Protein AF-A0A3R6W270-F1 (afdb_monomer_lite)

Radius of gyration: 26.57 Å; chains: 1; bounding box: 43×28×67 Å

Sequence (91 aa):
MRAYVRLKFREKMHVRDTQALNILLQDAKEELERMDYYHSMYRAGQANKATVSNRSAPVLAPTCPNCNHTFESQLMRFCAMCGVKRPTLAS

Secondary structure (DSSP, 8-state):
-HHHHHHHTGGGTT---HHHHHHHHHHHHHHHHHHHHHHHHHHHHHHHHHHHTTS-PPEEPSB-TTT-PBPSSTT--B-TTT-PBPPEEP-

pLDDT: mean 82.89, std 13.15, range [48.38, 95.81]

Organism: NCBI:txid157072

Structure (mmCIF, N/CA/C/O backbone):
data_AF-A0A3R6W270-F1
#
_entry.id   AF-A0A3R6W270-F1
#
loop_
_atom_site.group_PDB
_atom_site.id
_atom_site.type_symbol
_atom_site.label_atom_id
_atom_site.label_alt_id
_atom_site.label_comp_id
_atom_site.label_asym_id
_atom_site.label_entity_id
_atom_site.label_seq_id
_atom_site.pdbx_PDB_ins_code
_atom_site.Cartn_x
_atom_site.Cartn_y
_atom_site.Cartn_z
_atom_site.occupancy
_atom_site.B_iso_or_equiv
_atom_site.auth_seq_id
_atom_site.auth_comp_id
_atom_site.auth_asym_id
_atom_site.auth_atom_id
_atom_site.pdbx_PDB_model_num
ATOM 1 N N . MET A 1 1 ? -12.811 -4.193 2.619 1.00 59.69 1 MET A N 1
ATOM 2 C CA . MET A 1 1 ? -12.449 -3.584 3.924 1.00 59.69 1 MET A CA 1
ATOM 3 C C . MET A 1 1 ? -13.215 -4.144 5.126 1.00 59.69 1 MET A C 1
ATOM 5 O O . MET A 1 1 ? -12.564 -4.529 6.086 1.00 59.69 1 MET A O 1
ATOM 9 N N . ARG A 1 2 ? -14.556 -4.261 5.104 1.00 67.81 2 ARG A N 1
ATOM 10 C CA . ARG A 1 2 ? -15.348 -4.716 6.274 1.00 67.81 2 ARG A CA 1
ATOM 11 C C . ARG A 1 2 ? -14.933 -6.070 6.881 1.00 67.81 2 ARG A C 1
ATOM 13 O O . ARG A 1 2 ? -14.948 -6.201 8.099 1.00 67.81 2 ARG A O 1
ATOM 20 N N . ALA A 1 3 ? -14.552 -7.056 6.065 1.00 79.12 3 ALA A N 1
ATOM 21 C CA . ALA A 1 3 ? -14.140 -8.379 6.553 1.00 79.12 3 ALA A CA 1
ATOM 22 C C . ALA A 1 3 ? -12.816 -8.342 7.341 1.00 79.12 3 ALA A C 1
ATOM 24 O O . ALA A 1 3 ? -12.724 -8.923 8.417 1.00 79.12 3 ALA A O 1
ATOM 25 N N . TYR A 1 4 ? -11.827 -7.594 6.846 1.00 80.19 4 TYR A N 1
ATOM 26 C CA . TYR A 1 4 ? -10.526 -7.440 7.501 1.00 80.19 4 TYR A CA 1
ATOM 27 C C . TYR A 1 4 ? -10.637 -6.697 8.837 1.00 80.19 4 TYR A C 1
ATOM 29 O O . TYR A 1 4 ? -10.074 -7.129 9.836 1.00 80.19 4 TYR A O 1
ATOM 37 N N . VAL A 1 5 ? -11.438 -5.628 8.881 1.00 79.75 5 VAL A N 1
ATOM 38 C CA . VAL A 1 5 ? -11.701 -4.882 10.122 1.00 79.75 5 VAL A CA 1
ATOM 39 C C . VAL A 1 5 ? -12.379 -5.785 11.158 1.00 79.75 5 VAL A C 1
ATOM 41 O O . VAL A 1 5 ? -11.945 -5.836 12.304 1.00 79.75 5 VAL A O 1
ATOM 44 N N . ARG A 1 6 ? -13.389 -6.570 10.756 1.00 81.62 6 ARG A N 1
ATOM 45 C CA . ARG A 1 6 ? -14.041 -7.538 11.655 1.00 81.62 6 ARG A CA 1
ATOM 46 C C . ARG A 1 6 ? -13.074 -8.583 12.205 1.00 81.62 6 ARG A C 1
ATOM 48 O O . ARG A 1 6 ? -13.198 -8.940 13.368 1.00 81.62 6 ARG A O 1
ATOM 55 N N . LEU A 1 7 ? -12.126 -9.056 11.396 1.00 87.62 7 LEU A N 1
ATOM 56 C CA . LEU A 1 7 ? -11.094 -9.984 11.855 1.00 87.62 7 LEU A CA 1
ATOM 57 C C . LEU A 1 7 ? -10.143 -9.310 12.858 1.00 87.62 7 LEU A C 1
ATOM 59 O O . LEU A 1 7 ? -9.940 -9.846 13.942 1.00 87.62 7 LEU A O 1
ATOM 63 N N . LYS A 1 8 ? -9.628 -8.115 12.534 1.00 85.06 8 LYS A N 1
ATOM 64 C CA . LYS A 1 8 ? -8.663 -7.368 13.363 1.00 85.06 8 LYS A CA 1
ATOM 65 C C . LYS A 1 8 ? -9.212 -7.011 14.748 1.00 85.06 8 LYS A C 1
ATOM 67 O O . LYS A 1 8 ? -8.466 -7.012 15.720 1.00 85.06 8 LYS A O 1
ATOM 72 N N . PHE A 1 9 ? -10.513 -6.739 14.848 1.00 87.38 9 PHE A N 1
ATOM 73 C CA . PHE A 1 9 ? -11.168 -6.379 16.109 1.00 87.38 9 PHE A CA 1
ATOM 74 C C . PHE A 1 9 ? -11.994 -7.510 16.731 1.00 87.38 9 PHE A C 1
ATOM 76 O O . PHE A 1 9 ? -12.667 -7.272 17.731 1.00 87.38 9 PHE A O 1
ATOM 83 N N . ARG A 1 10 ? -11.950 -8.735 16.185 1.00 90.44 10 ARG A N 1
ATOM 84 C CA . ARG A 1 10 ? -12.821 -9.852 16.597 1.00 90.44 10 ARG A CA 1
ATOM 85 C C . ARG A 1 10 ? -12.834 -10.066 18.109 1.00 90.44 10 ARG A C 1
ATOM 87 O O . ARG A 1 10 ? -13.899 -10.188 18.704 1.00 90.44 10 ARG A O 1
ATOM 94 N N . GLU A 1 11 ? -11.655 -10.078 18.718 1.00 91.44 11 GLU A N 1
ATOM 95 C CA . GLU A 1 11 ? -11.486 -10.324 20.151 1.00 91.44 11 GLU A CA 1
ATOM 96 C C . GLU A 1 11 ? -11.883 -9.124 21.009 1.00 91.44 11 GLU A C 1
ATOM 98 O O . GLU A 1 11 ? -12.186 -9.290 22.178 1.00 91.44 11 GLU A O 1
ATOM 103 N N . LYS A 1 12 ? -11.947 -7.921 20.437 1.00 88.06 12 LYS A N 1
ATOM 104 C CA . LYS A 1 12 ? -12.222 -6.675 21.165 1.00 88.06 12 LYS A CA 1
ATOM 105 C C . LYS A 1 12 ? -13.669 -6.194 21.016 1.00 88.06 12 LYS A C 1
ATOM 107 O O . LYS A 1 12 ? -14.046 -5.183 21.593 1.00 88.06 12 LYS A O 1
ATOM 112 N N . MET A 1 13 ? -14.506 -6.938 20.288 1.00 85.75 13 MET A N 1
ATOM 113 C CA . MET A 1 13 ? -15.914 -6.598 20.022 1.00 85.75 13 MET A CA 1
ATOM 114 C C . MET A 1 13 ? -16.805 -6.560 21.274 1.00 85.75 13 MET A C 1
ATOM 116 O O . MET A 1 13 ? -17.893 -5.994 21.230 1.00 85.75 13 MET A O 1
ATOM 120 N N . HIS A 1 14 ? -16.376 -7.188 22.369 1.00 89.12 14 HIS A N 1
ATOM 121 C CA . HIS A 1 14 ? -17.131 -7.247 23.621 1.00 89.12 14 HIS A CA 1
ATOM 122 C C . HIS A 1 14 ? -16.717 -6.165 24.631 1.00 89.12 14 HIS A C 1
ATOM 124 O O . HIS A 1 14 ? -17.336 -6.060 25.690 1.00 89.12 14 HIS A O 1
ATOM 130 N N . VAL A 1 15 ? -15.687 -5.368 24.326 1.00 89.88 15 VAL A N 1
ATOM 131 C CA . VAL A 1 15 ? -15.216 -4.291 25.203 1.00 89.88 15 VAL A CA 1
ATOM 132 C C . VAL A 1 15 ? -16.294 -3.213 25.295 1.00 89.88 15 VAL A C 1
ATOM 134 O O . VAL A 1 15 ? -16.748 -2.684 24.282 1.00 89.88 15 VAL A O 1
ATOM 137 N N . ARG A 1 16 ? -16.712 -2.894 26.522 1.00 91.88 16 ARG A N 1
ATOM 138 C CA . ARG A 1 16 ? -17.681 -1.824 26.822 1.00 91.88 16 ARG A CA 1
ATOM 139 C C . ARG A 1 16 ? -17.106 -0.712 27.689 1.00 91.88 16 ARG A C 1
ATOM 141 O O . ARG A 1 16 ? -17.752 0.317 27.839 1.00 91.88 16 ARG A O 1
ATOM 148 N N . ASP A 1 17 ? -15.926 -0.931 28.262 1.00 95.75 17 ASP A N 1
ATOM 149 C CA . ASP A 1 17 ? -15.239 0.088 29.040 1.00 95.75 17 ASP A CA 1
ATOM 150 C C . ASP A 1 17 ? -14.836 1.257 28.133 1.00 95.75 17 ASP A C 1
ATOM 152 O O . ASP A 1 17 ? -14.105 1.090 27.155 1.00 95.75 17 ASP A O 1
ATOM 156 N N . THR A 1 18 ? -15.330 2.444 28.468 1.00 94.25 18 THR A N 1
ATOM 157 C CA . THR A 1 18 ? -15.127 3.666 27.693 1.00 94.25 18 THR A CA 1
ATOM 158 C C . THR A 1 18 ? -13.649 4.035 27.599 1.00 94.25 18 THR A C 1
ATOM 160 O O . THR A 1 18 ? -13.202 4.505 26.552 1.00 94.25 18 THR A O 1
ATOM 163 N N . GLN A 1 19 ? -12.865 3.802 28.659 1.00 95.81 19 GLN A N 1
ATOM 164 C CA . GLN A 1 19 ? -11.437 4.112 28.644 1.00 95.81 19 GLN A CA 1
ATOM 165 C C . GLN A 1 19 ? -10.684 3.172 27.697 1.00 95.81 19 GLN A C 1
ATOM 167 O O . GLN A 1 19 ? -9.944 3.640 26.829 1.00 95.81 19 GLN A O 1
ATOM 172 N N . ALA A 1 20 ? -10.935 1.864 27.787 1.00 91.56 20 ALA A N 1
ATOM 173 C CA . ALA A 1 20 ? -10.393 0.885 26.850 1.00 91.56 20 ALA A CA 1
ATOM 174 C C . ALA A 1 20 ? -10.805 1.166 25.393 1.00 91.56 20 ALA A C 1
ATOM 176 O O . ALA A 1 20 ? -9.981 1.042 24.487 1.00 91.56 20 ALA A O 1
ATOM 177 N N . LEU A 1 21 ? -12.050 1.590 25.147 1.00 92.69 21 LEU A N 1
ATOM 178 C CA . LEU A 1 21 ? -12.506 1.973 23.806 1.00 92.69 21 LEU A CA 1
ATOM 179 C C . LEU A 1 21 ? -11.756 3.193 23.260 1.00 92.69 21 LEU A C 1
ATOM 181 O O . LEU A 1 21 ? -11.388 3.196 22.086 1.00 92.69 21 LEU A O 1
ATOM 185 N N . ASN A 1 22 ? -11.489 4.199 24.094 1.00 95.06 22 ASN A N 1
ATOM 186 C CA . ASN A 1 22 ? -10.725 5.379 23.685 1.00 95.06 22 ASN A CA 1
ATOM 187 C C . ASN A 1 22 ? -9.281 5.029 23.311 1.00 95.06 22 ASN A C 1
ATOM 189 O O . ASN A 1 22 ? -8.781 5.529 22.306 1.00 95.06 22 ASN A O 1
ATOM 193 N N . ILE A 1 23 ? -8.639 4.131 24.065 1.00 94.25 23 ILE A N 1
ATOM 194 C CA . ILE A 1 23 ? -7.295 3.630 23.741 1.00 94.25 23 ILE A CA 1
ATOM 195 C C . ILE A 1 23 ? -7.317 2.900 22.393 1.00 94.25 23 ILE A C 1
ATOM 197 O O . ILE A 1 23 ? -6.525 3.205 21.508 1.00 94.25 23 ILE A O 1
ATOM 201 N N . LEU A 1 24 ? -8.287 2.005 22.180 1.00 91.75 24 LEU A N 1
ATOM 202 C CA . LEU A 1 24 ? -8.422 1.284 20.910 1.00 91.75 24 LEU A CA 1
ATOM 203 C C . LEU A 1 24 ? -8.682 2.202 19.719 1.00 91.75 24 LEU A C 1
ATOM 205 O O . LEU A 1 24 ? -8.208 1.929 18.616 1.00 91.75 24 LEU A O 1
ATOM 209 N N . LEU A 1 25 ? -9.451 3.269 19.929 1.00 92.62 25 LEU A N 1
ATOM 210 C CA . LEU A 1 25 ? -9.696 4.273 18.906 1.00 92.62 25 LEU A CA 1
ATOM 211 C C . LEU A 1 25 ? -8.406 5.024 18.559 1.00 92.62 25 LEU A C 1
ATOM 213 O O . LEU A 1 25 ? -8.152 5.266 17.381 1.00 92.62 25 LEU A O 1
ATOM 217 N N . GLN A 1 26 ? -7.607 5.383 19.565 1.00 95.75 26 GLN A N 1
ATOM 218 C CA . GLN A 1 26 ? -6.335 6.072 19.374 1.00 95.75 26 GLN A CA 1
ATOM 219 C C . GLN A 1 26 ? -5.340 5.196 18.602 1.00 95.75 26 GLN A C 1
ATOM 221 O O . GLN A 1 26 ? -4.850 5.623 17.558 1.00 95.75 26 GLN A O 1
ATOM 226 N N . ASP A 1 27 ? -5.160 3.940 19.015 1.00 91.69 27 ASP A N 1
ATOM 227 C CA . ASP A 1 27 ? -4.311 2.968 18.313 1.00 91.69 27 ASP A CA 1
ATOM 228 C C . ASP A 1 27 ? -4.736 2.794 16.845 1.00 91.69 27 ASP A C 1
ATOM 230 O O . ASP A 1 27 ? -3.913 2.709 15.931 1.00 91.69 27 ASP A O 1
ATOM 234 N N . ALA A 1 28 ? -6.049 2.730 16.597 1.00 91.00 28 ALA A N 1
ATOM 235 C CA . ALA A 1 28 ? -6.583 2.577 15.250 1.00 91.00 28 ALA A CA 1
ATOM 236 C C . ALA A 1 28 ? -6.317 3.807 14.370 1.00 91.00 28 ALA A C 1
ATOM 238 O O . ALA A 1 28 ? -6.081 3.642 13.172 1.00 91.00 28 ALA A O 1
ATOM 239 N N . LYS A 1 29 ? -6.349 5.019 14.940 1.00 94.50 29 LYS A N 1
ATOM 240 C CA . LYS A 1 29 ? -6.026 6.259 14.220 1.00 94.50 29 LYS A CA 1
ATOM 241 C C . LYS A 1 29 ? -4.554 6.305 13.831 1.00 94.50 29 LYS A C 1
ATOM 243 O O . LYS A 1 29 ? -4.261 6.521 12.661 1.00 94.50 29 LYS A O 1
ATOM 248 N N . GLU A 1 30 ? -3.655 6.017 14.766 1.00 94.75 30 GLU A N 1
ATOM 249 C CA . GLU A 1 30 ? -2.210 6.012 14.499 1.00 94.75 30 GLU A CA 1
ATOM 250 C C . GLU A 1 30 ? -1.831 5.001 13.413 1.00 94.75 30 GLU A C 1
ATOM 252 O O . GLU A 1 30 ? -1.013 5.277 12.535 1.00 94.75 30 GLU A O 1
ATOM 257 N N . GLU A 1 31 ? -2.459 3.826 13.423 1.00 90.12 31 GLU A N 1
ATOM 258 C CA . GLU A 1 31 ? -2.222 2.819 12.393 1.00 90.12 31 GLU A CA 1
ATOM 259 C C . GLU A 1 31 ? -2.736 3.261 11.011 1.00 90.12 31 GLU A C 1
ATOM 261 O O . GLU A 1 31 ? -2.087 2.985 9.999 1.00 90.12 31 GLU A O 1
ATOM 266 N N . LEU A 1 32 ? -3.874 3.963 10.946 1.00 91.69 32 LEU A N 1
ATOM 267 C CA . LEU A 1 32 ? -4.373 4.536 9.692 1.00 91.69 32 LEU A CA 1
ATOM 268 C C . LEU A 1 32 ? -3.435 5.626 9.166 1.00 91.69 32 LEU A C 1
ATOM 270 O O . LEU A 1 32 ? -3.070 5.591 7.993 1.00 91.69 32 LEU A O 1
ATOM 274 N N . GLU A 1 33 ? -2.977 6.527 10.035 1.00 94.56 33 GLU A N 1
ATOM 275 C CA . GLU A 1 33 ? -2.006 7.568 9.681 1.00 94.56 33 GLU A CA 1
ATOM 276 C C . GLU A 1 33 ? -0.696 6.962 9.159 1.00 94.56 33 GLU A C 1
ATOM 278 O O . GLU A 1 33 ? -0.151 7.405 8.146 1.00 94.56 33 GLU A O 1
ATOM 283 N N . ARG A 1 34 ? -0.219 5.884 9.791 1.00 91.88 34 ARG A N 1
ATOM 284 C CA . ARG A 1 34 ? 0.961 5.136 9.342 1.00 91.88 34 ARG A CA 1
ATOM 285 C C . ARG A 1 34 ? 0.751 4.504 7.965 1.00 91.88 34 ARG A C 1
ATOM 287 O O . ARG A 1 34 ? 1.645 4.572 7.118 1.00 91.88 34 ARG A O 1
ATOM 294 N N . MET A 1 35 ? -0.409 3.890 7.721 1.00 88.56 35 MET A N 1
ATOM 295 C CA . MET A 1 35 ? -0.745 3.340 6.403 1.00 88.56 35 MET A CA 1
ATOM 296 C C . MET A 1 35 ? -0.780 4.435 5.332 1.00 88.56 35 MET A C 1
ATOM 298 O O . MET A 1 35 ? -0.221 4.247 4.249 1.00 88.56 35 MET A O 1
ATOM 302 N N . ASP A 1 36 ? -1.384 5.583 5.634 1.00 92.62 36 ASP A N 1
ATOM 303 C CA . ASP A 1 36 ? -1.453 6.718 4.713 1.00 92.62 36 ASP A CA 1
ATOM 304 C C . ASP A 1 36 ? -0.068 7.301 4.423 1.00 92.62 36 ASP A C 1
ATOM 306 O O . ASP A 1 36 ? 0.258 7.566 3.261 1.00 92.62 36 ASP A O 1
ATOM 310 N N . TYR A 1 37 ? 0.792 7.403 5.439 1.00 92.31 37 TYR A N 1
ATOM 311 C CA . TYR A 1 37 ? 2.190 7.785 5.265 1.00 92.31 37 TYR A CA 1
ATOM 312 C C . TYR A 1 37 ? 2.915 6.844 4.294 1.00 92.31 37 TYR A C 1
ATOM 314 O O . TYR A 1 37 ? 3.474 7.305 3.294 1.00 92.31 37 TYR A O 1
ATOM 322 N N . TYR A 1 38 ? 2.853 5.526 4.507 1.00 89.12 38 TYR A N 1
ATOM 323 C CA . TYR A 1 38 ? 3.495 4.571 3.599 1.00 89.12 38 TYR A CA 1
ATOM 324 C C . TYR A 1 38 ? 2.916 4.620 2.181 1.00 89.12 38 TYR A C 1
ATOM 326 O O . TYR A 1 38 ? 3.671 4.570 1.206 1.00 89.12 38 TYR A O 1
ATOM 334 N N . HIS A 1 39 ? 1.597 4.777 2.037 1.00 90.00 39 HIS A N 1
ATOM 335 C CA . HIS A 1 39 ? 0.976 4.966 0.728 1.00 90.00 39 HIS A CA 1
ATOM 336 C C . HIS A 1 39 ? 1.464 6.243 0.036 1.00 90.00 39 HIS A C 1
ATOM 338 O O . HIS A 1 39 ? 1.728 6.208 -1.167 1.00 90.00 39 HIS A O 1
ATOM 344 N N . SER A 1 40 ? 1.612 7.353 0.765 1.00 87.06 40 SER A N 1
ATOM 345 C CA . SER A 1 40 ? 2.126 8.614 0.218 1.00 87.06 40 SER A CA 1
ATOM 346 C C . SER A 1 40 ? 3.558 8.462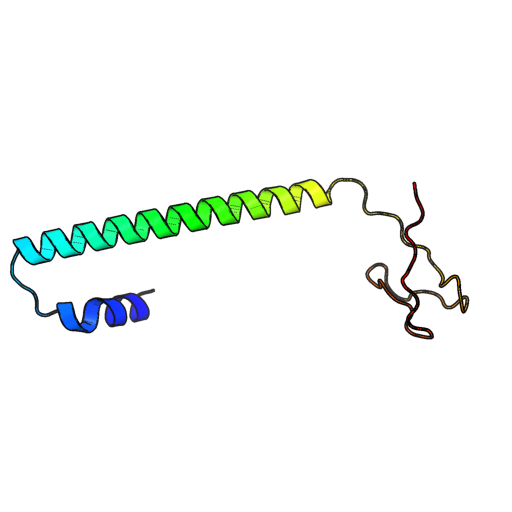 -0.304 1.00 87.06 40 SER A C 1
ATOM 348 O O . SER A 1 40 ? 3.839 8.839 -1.443 1.00 87.06 40 SER A O 1
ATOM 350 N N . MET A 1 41 ? 4.427 7.798 0.464 1.00 84.38 41 MET A N 1
ATOM 351 C CA . MET A 1 41 ? 5.814 7.522 0.087 1.00 84.38 41 MET A CA 1
ATOM 352 C C . MET A 1 41 ? 5.888 6.629 -1.154 1.00 84.38 41 MET A C 1
ATOM 354 O O . MET A 1 41 ? 6.650 6.902 -2.085 1.00 84.38 41 MET A O 1
ATOM 358 N N . TYR A 1 42 ? 5.050 5.591 -1.214 1.00 83.38 42 TYR A N 1
ATOM 359 C CA . TYR A 1 42 ? 4.984 4.708 -2.374 1.00 83.38 42 TYR A CA 1
ATOM 360 C C . TYR A 1 42 ? 4.478 5.440 -3.625 1.00 83.38 42 TYR A C 1
ATOM 362 O O . TYR A 1 42 ? 5.065 5.309 -4.699 1.00 83.38 42 TYR A O 1
ATOM 370 N N . ARG A 1 43 ? 3.422 6.256 -3.497 1.00 81.00 43 ARG A N 1
ATOM 371 C CA . ARG A 1 43 ? 2.898 7.079 -4.601 1.00 81.00 43 ARG A CA 1
ATOM 372 C C . ARG A 1 43 ? 3.942 8.068 -5.114 1.00 81.00 43 ARG A C 1
ATOM 374 O O . ARG A 1 43 ? 4.123 8.158 -6.325 1.00 81.00 43 ARG A O 1
ATOM 381 N N . ALA A 1 44 ? 4.663 8.747 -4.222 1.00 74.62 44 ALA A N 1
ATOM 382 C CA . ALA A 1 44 ? 5.749 9.652 -4.595 1.00 74.62 44 ALA A CA 1
ATOM 383 C C . ALA A 1 44 ? 6.868 8.912 -5.354 1.00 74.62 44 ALA A C 1
ATOM 385 O O . ALA A 1 44 ? 7.324 9.367 -6.403 1.00 74.62 44 ALA A O 1
ATOM 386 N N . GLY A 1 45 ? 7.252 7.719 -4.888 1.00 71.94 45 GLY A N 1
ATOM 387 C CA . GLY A 1 45 ? 8.220 6.863 -5.578 1.00 71.94 45 GLY A CA 1
ATOM 388 C C . GLY A 1 45 ? 7.761 6.398 -6.968 1.00 71.94 45 GLY A C 1
ATOM 389 O O . GLY A 1 45 ? 8.574 6.310 -7.886 1.00 71.94 45 GLY A O 1
ATOM 390 N N . GLN A 1 46 ? 6.465 6.134 -7.153 1.00 65.00 46 GLN A N 1
ATOM 391 C CA . GLN A 1 46 ? 5.891 5.750 -8.450 1.00 65.00 46 GLN A CA 1
ATOM 392 C C . GLN A 1 46 ? 5.776 6.940 -9.414 1.00 65.00 46 GLN A C 1
ATOM 394 O O . GLN A 1 46 ? 6.058 6.786 -10.602 1.00 65.00 46 GLN A O 1
ATOM 399 N N . ALA A 1 47 ? 5.435 8.134 -8.919 1.00 61.78 47 ALA A N 1
ATOM 400 C CA . ALA A 1 47 ? 5.399 9.354 -9.727 1.00 61.78 47 ALA A CA 1
ATOM 401 C C . ALA A 1 47 ? 6.775 9.666 -10.342 1.00 61.78 47 ALA A C 1
ATOM 403 O O . ALA A 1 47 ? 6.864 10.002 -11.522 1.00 61.78 47 ALA A O 1
ATOM 404 N N . ASN A 1 48 ? 7.853 9.443 -9.583 1.00 57.84 48 ASN A N 1
ATOM 405 C CA . ASN A 1 48 ? 9.225 9.594 -10.073 1.00 57.84 48 ASN A CA 1
ATOM 406 C C . ASN A 1 48 ? 9.601 8.566 -11.155 1.00 57.84 48 ASN A C 1
ATOM 408 O O . ASN A 1 48 ? 10.386 8.867 -12.049 1.00 57.84 48 ASN A O 1
ATOM 412 N N . LYS A 1 49 ? 9.033 7.355 -11.128 1.00 57.59 49 LYS A N 1
ATOM 413 C CA . LYS A 1 49 ? 9.252 6.364 -12.197 1.00 57.59 49 LYS A CA 1
ATOM 414 C C . LYS A 1 49 ? 8.499 6.723 -13.479 1.00 57.59 49 LYS A C 1
ATOM 416 O O . LYS A 1 49 ? 9.025 6.508 -14.567 1.00 57.59 49 LYS A O 1
ATOM 421 N N . ALA A 1 50 ? 7.303 7.301 -13.359 1.00 55.28 50 ALA A N 1
ATOM 422 C CA . ALA A 1 50 ? 6.520 7.753 -14.507 1.00 55.28 50 ALA A CA 1
ATOM 423 C C . ALA A 1 50 ? 7.171 8.954 -15.221 1.00 55.28 50 ALA A C 1
ATOM 425 O O . ALA A 1 50 ? 7.200 8.992 -16.449 1.00 55.28 50 ALA A O 1
ATOM 426 N N . THR A 1 51 ? 7.763 9.898 -14.480 1.00 51.44 51 THR A N 1
ATOM 427 C CA . THR A 1 51 ? 8.448 11.064 -15.068 1.00 51.44 51 THR A CA 1
ATOM 428 C C . THR A 1 51 ? 9.793 10.720 -15.717 1.00 51.44 51 THR A C 1
ATOM 430 O O . THR A 1 51 ? 10.150 11.330 -16.724 1.00 51.44 51 THR A O 1
ATOM 433 N N . VAL A 1 52 ? 10.517 9.704 -15.228 1.00 53.50 52 VAL A N 1
ATOM 434 C CA . VAL A 1 52 ? 11.754 9.212 -15.876 1.00 53.50 52 VAL A CA 1
ATOM 435 C C . VAL A 1 52 ? 11.466 8.508 -17.210 1.00 53.50 52 VAL A C 1
ATOM 437 O O . VAL A 1 52 ? 12.300 8.546 -18.112 1.00 53.50 52 VAL A O 1
ATOM 440 N N . SER A 1 53 ? 10.266 7.947 -17.394 1.00 51.25 53 SER A N 1
ATOM 441 C CA . SER A 1 53 ? 9.869 7.278 -18.643 1.00 51.25 53 SER A CA 1
ATOM 442 C C . SER A 1 53 ? 9.699 8.227 -19.842 1.00 51.25 53 SER A C 1
ATOM 444 O O . SER A 1 53 ? 9.570 7.745 -20.965 1.00 51.25 53 SER A O 1
ATOM 446 N N . ASN A 1 54 ? 9.721 9.550 -19.630 1.00 48.38 54 ASN A N 1
ATOM 447 C CA . ASN A 1 54 ? 9.582 10.561 -20.687 1.00 48.38 54 ASN A CA 1
ATOM 448 C C . ASN A 1 54 ? 10.916 11.132 -21.202 1.00 48.38 54 ASN A C 1
ATOM 450 O O . ASN A 1 54 ? 10.915 12.012 -22.062 1.00 48.38 54 ASN A O 1
ATOM 454 N N . ARG A 1 55 ? 12.065 10.647 -20.716 1.00 51.75 55 ARG A N 1
ATOM 455 C CA . ARG A 1 55 ? 13.364 10.949 -21.333 1.00 51.75 55 ARG A CA 1
ATOM 456 C C . ARG A 1 55 ? 13.663 9.873 -22.369 1.00 51.75 55 ARG A C 1
ATOM 458 O O . ARG A 1 55 ? 14.099 8.792 -21.995 1.00 51.75 55 ARG A O 1
ATOM 465 N N . SER A 1 56 ? 13.345 10.176 -23.633 1.00 58.38 56 SER A N 1
ATOM 466 C CA . SER A 1 56 ? 13.846 9.514 -24.852 1.00 58.38 56 SER A CA 1
ATOM 467 C C . SER A 1 56 ? 14.168 8.028 -24.666 1.00 58.38 56 SER A C 1
ATOM 469 O O . SER A 1 56 ? 15.302 7.666 -24.347 1.00 58.38 56 SER A O 1
ATOM 471 N N . ALA A 1 57 ? 13.157 7.171 -24.847 1.00 60.91 57 ALA A N 1
ATOM 472 C CA . ALA A 1 57 ? 13.346 5.726 -24.813 1.00 60.91 57 ALA A CA 1
ATOM 473 C C . ALA A 1 57 ? 14.547 5.345 -25.705 1.00 60.91 57 ALA A C 1
ATOM 475 O O . ALA A 1 57 ? 14.569 5.736 -26.875 1.00 60.91 57 ALA A O 1
ATOM 476 N N . PRO A 1 58 ? 15.557 4.632 -25.174 1.00 66.75 58 PRO A N 1
ATOM 477 C CA . PRO A 1 58 ? 16.761 4.324 -25.931 1.00 66.75 58 PRO A CA 1
ATOM 478 C C . PRO A 1 58 ? 16.389 3.493 -27.157 1.00 66.75 58 PRO A C 1
ATOM 480 O O . PRO A 1 58 ? 15.719 2.463 -27.033 1.00 66.75 58 PRO A O 1
ATOM 483 N N . VAL A 1 59 ? 16.815 3.949 -28.336 1.00 78.75 59 VAL A N 1
ATOM 484 C CA . VAL A 1 59 ? 16.551 3.267 -29.605 1.00 78.75 59 VAL A CA 1
ATOM 485 C C . VAL A 1 59 ? 17.250 1.911 -29.562 1.00 78.75 59 VAL A C 1
ATOM 487 O O . VAL A 1 59 ? 18.462 1.822 -29.394 1.00 78.75 59 VAL A O 1
ATOM 490 N N . LEU A 1 60 ? 16.492 0.823 -29.657 1.00 84.69 60 LEU A N 1
ATOM 491 C CA . LEU A 1 60 ? 17.045 -0.531 -29.640 1.00 84.69 60 LEU A CA 1
ATOM 492 C C . LEU A 1 60 ? 17.384 -0.983 -31.064 1.00 84.69 60 LEU A C 1
ATOM 494 O O . LEU A 1 60 ? 16.605 -0.753 -31.987 1.00 84.69 60 LEU A O 1
ATOM 498 N N . ALA A 1 61 ? 18.515 -1.671 -31.241 1.00 85.06 61 ALA A N 1
ATOM 499 C CA . ALA A 1 61 ? 18.966 -2.118 -32.562 1.00 85.06 61 ALA A CA 1
ATOM 500 C C . ALA A 1 61 ? 17.933 -3.036 -33.250 1.00 85.06 61 ALA A C 1
ATOM 502 O O . ALA A 1 61 ? 17.388 -3.917 -32.590 1.00 85.06 61 ALA A O 1
ATOM 503 N N . PRO A 1 62 ? 17.632 -2.889 -34.550 1.00 88.31 62 PRO A N 1
ATOM 504 C CA . PRO A 1 62 ? 16.593 -3.681 -35.222 1.00 88.31 62 PRO A CA 1
ATOM 505 C C . PRO A 1 62 ? 16.965 -5.164 -35.406 1.00 88.31 62 PRO A C 1
ATOM 507 O O . PRO A 1 62 ? 16.076 -6.013 -35.471 1.00 88.31 62 PRO A O 1
ATOM 510 N N . THR A 1 63 ? 18.260 -5.489 -35.426 1.00 91.12 63 THR A N 1
ATOM 511 C CA . THR A 1 6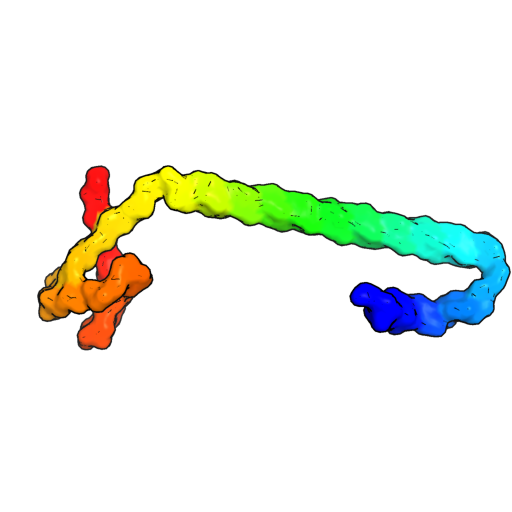3 ? 18.788 -6.844 -35.647 1.00 91.12 63 THR A CA 1
ATOM 512 C C . THR A 1 63 ? 19.827 -7.236 -34.598 1.00 91.12 63 THR A C 1
ATOM 514 O O . THR A 1 63 ? 20.468 -6.391 -33.965 1.00 91.12 63 THR A O 1
ATOM 517 N N . CYS A 1 64 ? 19.968 -8.542 -34.365 1.00 91.00 64 CYS A N 1
ATOM 518 C CA . CYS A 1 64 ? 20.959 -9.091 -33.448 1.00 91.00 64 CYS A CA 1
ATOM 519 C C . CYS A 1 64 ? 22.371 -8.995 -34.053 1.00 91.00 64 CYS A C 1
ATOM 521 O O . CYS A 1 64 ? 22.586 -9.535 -35.134 1.00 91.00 64 CYS A O 1
ATOM 523 N N . PRO A 1 65 ? 23.367 -8.431 -33.349 1.00 90.38 65 PRO A N 1
ATOM 524 C CA . PRO A 1 65 ? 24.727 -8.307 -33.882 1.00 90.38 65 PRO A CA 1
ATOM 525 C C . PRO A 1 65 ? 25.451 -9.652 -34.055 1.00 90.38 65 PRO A C 1
ATOM 527 O O . PRO A 1 65 ? 26.431 -9.722 -34.783 1.00 90.38 65 PRO A O 1
ATOM 530 N N . ASN A 1 66 ? 24.992 -10.715 -33.384 1.00 92.19 66 ASN A N 1
ATOM 531 C CA . ASN A 1 66 ? 25.661 -12.018 -33.401 1.00 92.19 66 ASN A CA 1
ATOM 532 C C . ASN A 1 66 ? 25.146 -12.953 -34.506 1.00 92.19 66 ASN A C 1
ATOM 534 O O . ASN A 1 66 ? 25.920 -13.663 -35.131 1.00 92.19 66 ASN A O 1
ATOM 538 N N . CYS A 1 67 ? 23.831 -12.980 -34.738 1.00 92.69 67 CYS A N 1
ATOM 539 C CA . CYS A 1 67 ? 23.205 -13.910 -35.691 1.00 92.69 67 CYS A CA 1
ATOM 54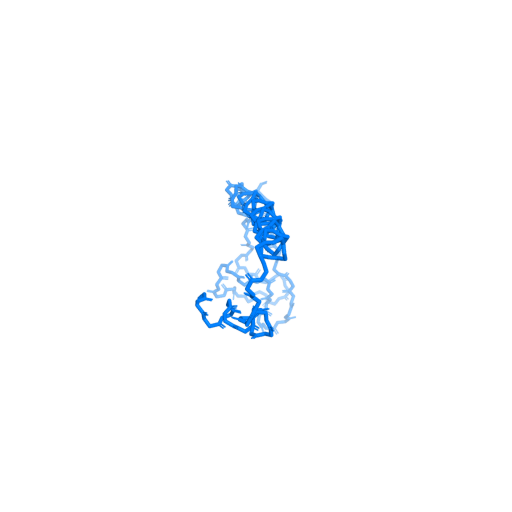0 C C . CYS A 1 67 ? 22.388 -13.215 -36.788 1.00 92.69 67 CYS A C 1
ATOM 542 O O . CYS A 1 67 ? 21.723 -13.880 -37.574 1.00 92.69 67 CYS A O 1
ATOM 544 N N . ASN A 1 68 ? 22.394 -11.880 -36.811 1.00 91.75 68 ASN A N 1
ATOM 545 C CA . ASN A 1 68 ? 21.661 -11.026 -37.746 1.00 91.75 68 ASN A CA 1
ATOM 546 C C . ASN A 1 68 ? 20.131 -11.226 -37.783 1.00 91.75 68 ASN A C 1
ATOM 548 O O . ASN A 1 68 ? 19.452 -10.678 -38.645 1.00 91.75 68 ASN A O 1
ATOM 552 N N . HIS A 1 69 ? 19.570 -11.976 -36.831 1.00 91.62 69 HIS A N 1
ATOM 553 C CA . HIS A 1 69 ? 18.131 -12.181 -36.716 1.00 91.62 69 HIS A CA 1
ATOM 554 C C . HIS A 1 69 ? 17.418 -10.892 -36.285 1.00 91.62 69 HIS A C 1
ATOM 556 O O . HIS A 1 69 ? 17.869 -10.198 -35.365 1.00 91.62 69 HIS A O 1
ATOM 562 N N . THR A 1 70 ? 16.302 -10.578 -36.939 1.00 91.94 70 THR A N 1
ATOM 563 C CA . THR A 1 70 ? 15.475 -9.401 -36.648 1.00 91.94 70 THR A CA 1
ATOM 564 C C . THR A 1 70 ? 14.689 -9.603 -35.358 1.00 91.94 70 THR A C 1
ATOM 566 O O . THR A 1 70 ? 14.135 -10.670 -35.118 1.00 91.94 70 THR A O 1
ATOM 569 N N . PHE A 1 71 ? 14.621 -8.579 -34.509 1.00 88.25 71 PHE A N 1
ATOM 570 C CA . PHE A 1 71 ? 13.774 -8.641 -33.318 1.00 88.25 71 PHE A CA 1
ATOM 571 C C . PHE A 1 71 ? 12.311 -8.375 -33.698 1.00 88.25 71 PHE A C 1
ATOM 573 O O . PHE A 1 71 ? 12.006 -7.308 -34.225 1.00 88.25 71 PHE A O 1
ATOM 580 N N . GLU A 1 72 ? 11.402 -9.299 -33.380 1.00 83.94 72 GLU A N 1
ATOM 581 C CA . GLU A 1 72 ? 9.982 -9.199 -33.771 1.00 83.94 72 GLU A CA 1
ATOM 582 C C . GLU A 1 72 ? 9.216 -8.095 -33.024 1.00 83.94 72 GLU A C 1
ATOM 584 O O . GLU A 1 72 ? 8.198 -7.601 -33.499 1.00 83.94 72 GLU A O 1
ATOM 589 N N . SER A 1 73 ? 9.695 -7.687 -31.843 1.00 83.00 73 SER A N 1
ATOM 590 C CA . SER A 1 73 ? 9.058 -6.647 -31.032 1.00 83.00 73 SER A CA 1
ATOM 591 C C . SER A 1 73 ? 10.060 -5.620 -30.514 1.00 83.00 73 SER A C 1
ATOM 593 O O . SER A 1 73 ? 11.211 -5.927 -30.191 1.00 83.00 73 SER A O 1
ATOM 595 N N . GLN A 1 74 ? 9.596 -4.378 -30.371 1.00 78.88 74 GLN A N 1
ATOM 596 C CA . GLN A 1 74 ? 10.350 -3.273 -29.770 1.00 78.88 74 GLN A CA 1
ATOM 597 C C . GLN A 1 74 ? 10.636 -3.491 -28.275 1.00 78.88 74 GLN A C 1
ATOM 599 O O . GLN A 1 74 ? 11.549 -2.880 -27.730 1.00 78.88 74 GLN A O 1
ATOM 604 N N . LEU A 1 75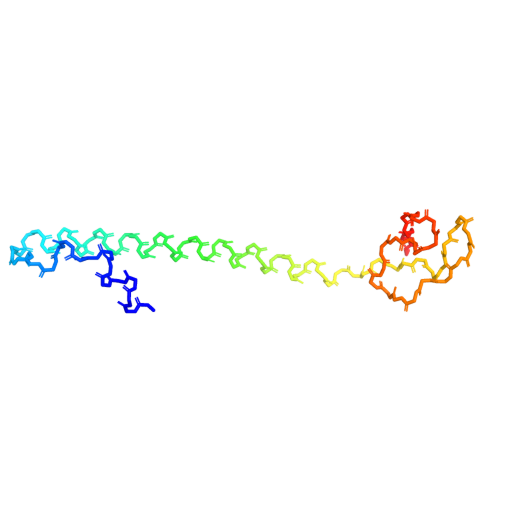 ? 9.902 -4.391 -27.612 1.00 82.06 75 LEU A N 1
ATOM 605 C CA . LEU A 1 75 ? 10.090 -4.700 -26.191 1.00 82.06 75 LEU A CA 1
ATOM 606 C C . LEU A 1 75 ? 11.120 -5.812 -25.944 1.00 82.06 75 LEU A C 1
ATOM 608 O O . LEU A 1 75 ? 11.573 -5.978 -24.810 1.00 82.06 75 LEU A O 1
ATOM 612 N N . MET A 1 76 ? 11.517 -6.567 -26.978 1.00 85.94 76 MET A N 1
ATOM 613 C CA . MET A 1 76 ? 12.492 -7.651 -26.827 1.00 85.94 76 MET A CA 1
ATOM 614 C C . MET A 1 76 ? 13.856 -7.103 -26.404 1.00 85.94 76 MET A C 1
ATOM 616 O O . MET A 1 76 ? 14.448 -6.274 -27.097 1.00 85.94 76 MET A O 1
ATOM 620 N N . ARG A 1 77 ? 14.368 -7.605 -25.275 1.00 89.19 77 ARG A N 1
ATOM 621 C CA . ARG A 1 77 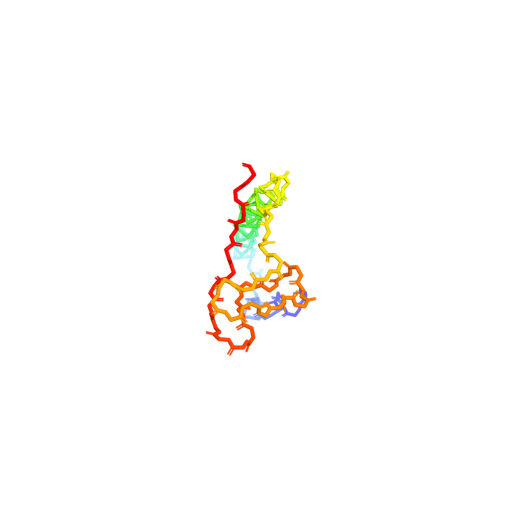? 15.690 -7.257 -24.722 1.00 89.19 77 ARG A CA 1
ATOM 622 C C . ARG A 1 77 ? 16.781 -8.275 -25.059 1.00 89.19 77 ARG A C 1
ATOM 624 O O . ARG A 1 77 ? 17.955 -7.964 -24.882 1.00 89.19 77 ARG A O 1
ATOM 631 N N . PHE A 1 78 ? 16.409 -9.453 -25.555 1.00 92.12 78 PHE A N 1
ATOM 632 C CA . PHE A 1 78 ? 17.310 -10.563 -25.877 1.00 92.12 78 PHE A CA 1
ATOM 633 C C . PHE A 1 78 ? 16.899 -11.213 -27.198 1.00 92.12 78 PHE A C 1
ATOM 635 O O . PHE A 1 78 ? 15.731 -11.148 -27.581 1.00 92.12 78 PHE A O 1
ATOM 642 N N . CYS A 1 79 ? 17.861 -11.795 -27.914 1.00 92.12 79 CYS A N 1
ATOM 643 C CA . CYS A 1 79 ? 17.608 -12.474 -29.182 1.00 92.12 79 CYS A CA 1
ATOM 644 C C . CYS A 1 79 ? 16.971 -13.849 -28.950 1.00 92.12 79 CYS A C 1
ATOM 646 O O . CYS A 1 79 ? 17.516 -14.647 -28.191 1.00 92.12 79 CYS A O 1
ATOM 648 N N . ALA A 1 80 ? 15.875 -14.145 -29.652 1.00 91.19 80 ALA A N 1
ATOM 649 C CA . ALA A 1 80 ? 15.202 -15.444 -29.581 1.00 91.19 80 ALA A CA 1
ATOM 650 C C . ALA A 1 80 ? 16.065 -16.606 -30.110 1.00 91.19 80 ALA A C 1
ATOM 652 O O . ALA A 1 80 ? 15.908 -17.735 -29.661 1.00 91.19 80 ALA A O 1
ATOM 653 N N . MET A 1 81 ? 17.001 -16.325 -31.024 1.00 91.12 81 MET A N 1
ATOM 654 C CA . MET A 1 81 ? 17.824 -17.352 -31.671 1.00 91.12 81 MET A CA 1
ATOM 655 C C . MET A 1 81 ? 19.114 -17.677 -30.914 1.00 91.12 81 MET A C 1
ATOM 657 O O . MET A 1 81 ? 19.560 -18.818 -30.933 1.00 91.12 81 MET A O 1
ATOM 661 N N . CYS A 1 82 ? 19.746 -16.689 -30.272 1.00 92.12 82 CYS A N 1
ATOM 662 C CA . CYS A 1 82 ? 21.069 -16.878 -29.660 1.00 92.12 82 CYS A CA 1
ATOM 663 C C . CYS A 1 82 ? 21.218 -16.291 -28.250 1.00 92.12 82 CYS A C 1
ATOM 665 O O . CYS A 1 82 ? 22.321 -16.277 -27.712 1.00 92.12 82 CYS A O 1
ATOM 667 N N . GLY A 1 83 ? 20.145 -15.762 -27.651 1.00 90.94 83 GLY A N 1
ATOM 668 C CA . GLY A 1 83 ? 20.139 -15.249 -26.274 1.00 90.94 83 GLY A CA 1
ATOM 669 C C . GLY A 1 83 ? 20.935 -13.959 -26.043 1.00 90.94 83 GLY A C 1
ATOM 670 O O . GLY A 1 83 ? 20.897 -13.403 -24.948 1.00 90.94 83 GLY A O 1
ATOM 671 N N . VAL A 1 84 ? 21.633 -13.440 -27.058 1.00 92.81 84 VAL A N 1
ATOM 672 C CA . VAL A 1 84 ? 22.445 -12.221 -26.941 1.00 92.81 84 VAL A CA 1
ATOM 673 C C . VAL A 1 84 ? 21.566 -11.020 -26.589 1.00 92.81 84 VAL A C 1
ATOM 675 O O . VAL A 1 84 ? 20.503 -10.807 -27.183 1.00 92.81 84 VAL A O 1
ATOM 678 N N . LYS A 1 85 ? 22.024 -10.217 -25.621 1.00 91.62 85 LYS A N 1
ATOM 679 C CA . LYS A 1 85 ? 21.360 -8.981 -25.193 1.00 91.62 85 LYS A CA 1
ATOM 680 C C . LYS A 1 85 ? 21.303 -7.981 -26.349 1.00 91.62 85 LYS A C 1
ATOM 682 O O . LYS A 1 85 ? 22.310 -7.704 -26.996 1.00 91.62 85 LYS A O 1
ATOM 687 N N . ARG A 1 86 ? 20.122 -7.413 -26.583 1.00 90.56 86 ARG A N 1
ATOM 688 C CA . ARG A 1 86 ? 19.881 -6.413 -27.623 1.00 90.56 86 ARG A CA 1
ATOM 689 C C . ARG A 1 86 ? 20.594 -5.104 -27.267 1.00 90.56 86 ARG A C 1
ATOM 691 O O . ARG A 1 86 ? 20.302 -4.543 -26.206 1.00 90.56 86 ARG A O 1
ATOM 698 N N . PRO A 1 87 ? 21.505 -4.606 -28.119 1.00 87.50 87 PRO A N 1
ATOM 699 C CA . PRO A 1 87 ? 22.190 -3.352 -27.855 1.00 87.50 87 PRO A CA 1
ATOM 700 C C . PRO A 1 87 ? 21.236 -2.163 -28.017 1.00 87.50 87 PRO A C 1
ATOM 702 O O . PRO A 1 87 ? 20.339 -2.156 -28.866 1.00 87.50 87 PRO A O 1
ATOM 705 N N . THR A 1 88 ? 21.442 -1.151 -27.181 1.00 87.44 88 THR A N 1
ATOM 706 C CA . THR A 1 88 ? 20.868 0.184 -27.355 1.00 87.44 88 THR A CA 1
ATOM 707 C C . THR A 1 88 ? 21.769 0.961 -28.300 1.00 87.44 88 THR A C 1
ATOM 709 O O . THR A 1 88 ? 22.966 1.081 -28.040 1.00 87.44 88 THR A O 1
ATOM 712 N N . LEU A 1 89 ? 21.207 1.477 -29.385 1.00 78.56 89 LEU A N 1
ATOM 713 C CA . LEU A 1 89 ? 21.878 2.449 -30.230 1.00 78.56 89 LEU A CA 1
ATOM 714 C C . LEU A 1 89 ? 21.890 3.763 -29.447 1.00 78.56 89 LEU A C 1
ATOM 716 O O . LEU A 1 89 ? 20.831 4.265 -29.064 1.00 78.56 89 LEU A O 1
ATOM 720 N N . ALA A 1 90 ? 23.083 4.256 -29.118 1.00 63.69 90 ALA A N 1
ATOM 721 C CA . ALA A 1 90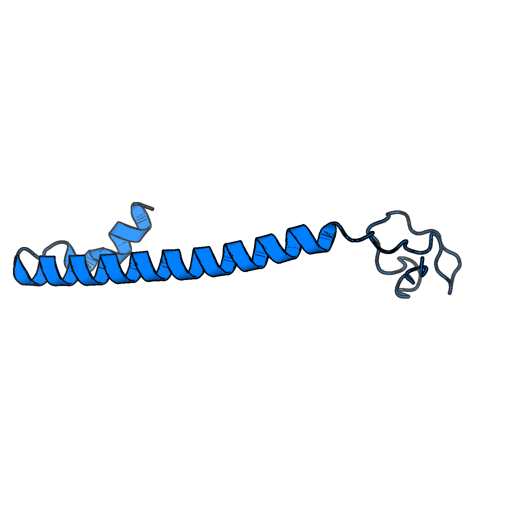 ? 23.219 5.590 -28.555 1.00 63.69 90 ALA A CA 1
ATOM 722 C C . ALA A 1 90 ? 22.670 6.588 -29.584 1.00 63.69 90 ALA A C 1
ATOM 724 O O . ALA A 1 90 ? 23.046 6.527 -30.754 1.00 63.69 90 ALA A O 1
ATOM 725 N N . SER A 1 91 ? 21.733 7.429 -29.150 1.00 51.53 91 SER A N 1
ATOM 726 C CA . SER A 1 91 ? 21.329 8.638 -29.873 1.00 51.53 91 SER A CA 1
ATOM 727 C C . SER A 1 91 ? 22.449 9.663 -29.844 1.00 51.53 91 SER A C 1
ATOM 729 O O . SER A 1 91 ? 22.988 9.843 -28.726 1.00 51.53 91 SER A O 1
#

Foldseek 3Di:
DVVVVCVVCVVVPPDPDPVVVVVVVVVVVVVVVVVVVVVVVVVVVVVVVVVVVPPDDFAWDQADPPPRHGDPDPPDQADPPPRHGTDGDDD